Protein AF-A0A142WXW9-F1 (afdb_monomer)

Structure (mmCIF, N/CA/C/O backbone):
data_AF-A0A142WXW9-F1
#
_entry.id   AF-A0A142WXW9-F1
#
loop_
_atom_site.group_PDB
_atom_site.id
_atom_site.type_symbol
_atom_site.label_atom_id
_atom_site.label_alt_id
_atom_site.label_comp_id
_atom_site.label_asym_id
_atom_site.label_entity_id
_atom_site.label_seq_id
_atom_site.pdbx_PDB_ins_code
_atom_site.Cartn_x
_atom_site.Cartn_y
_atom_site.Cartn_z
_atom_site.occupancy
_atom_site.B_iso_or_equiv
_atom_site.auth_seq_id
_atom_site.auth_comp_id
_atom_site.auth_asym_id
_atom_site.auth_atom_id
_atom_site.pdbx_PDB_model_num
ATOM 1 N N . MET A 1 1 ? -4.216 54.918 -16.593 1.00 48.62 1 MET A N 1
ATOM 2 C CA . MET A 1 1 ? -4.159 53.777 -15.655 1.00 48.62 1 MET A CA 1
ATOM 3 C C . MET A 1 1 ? -4.550 52.526 -16.425 1.00 48.62 1 MET A C 1
ATOM 5 O O . MET A 1 1 ? -5.676 52.492 -16.882 1.00 48.62 1 MET A O 1
ATOM 9 N N . HIS A 1 2 ? -3.618 51.593 -16.645 1.00 43.84 2 HIS A N 1
ATOM 10 C CA . HIS A 1 2 ? -3.809 50.130 -16.674 1.00 43.84 2 HIS A CA 1
ATOM 11 C C . HIS A 1 2 ? -2.487 49.470 -17.098 1.00 43.84 2 HIS A C 1
ATOM 13 O O . HIS A 1 2 ? -2.120 49.400 -18.263 1.00 43.84 2 HIS A O 1
ATOM 19 N N . LYS A 1 3 ? -1.756 49.056 -16.062 1.00 47.88 3 LYS A N 1
ATOM 20 C CA . LYS A 1 3 ? -0.688 48.050 -16.037 1.00 47.88 3 LYS A CA 1
ATOM 21 C C . LYS A 1 3 ? -1.293 46.704 -16.445 1.00 47.88 3 LYS A C 1
ATOM 23 O O . LYS A 1 3 ? -2.275 46.390 -15.788 1.00 47.88 3 LYS A O 1
ATOM 28 N N . VAL A 1 4 ? -0.679 45.901 -17.330 1.00 43.12 4 VAL A N 1
ATOM 29 C CA . VAL A 1 4 ? -0.483 44.439 -17.126 1.00 43.12 4 VAL A CA 1
ATOM 30 C C . VAL A 1 4 ? 0.643 43.873 -18.033 1.00 43.12 4 VAL A C 1
ATOM 32 O O . VAL A 1 4 ? 0.468 43.744 -19.235 1.00 43.12 4 VAL A O 1
ATOM 35 N N . LYS A 1 5 ? 1.759 43.518 -17.373 1.00 43.34 5 LYS A N 1
ATOM 36 C CA . LYS A 1 5 ? 2.714 42.392 -17.546 1.00 43.34 5 LYS A CA 1
ATOM 37 C C . LYS A 1 5 ? 3.376 42.094 -18.906 1.00 43.34 5 LYS A C 1
ATOM 39 O O . LYS A 1 5 ? 2.815 41.401 -19.744 1.00 43.34 5 LYS A O 1
ATOM 44 N N . GLU A 1 6 ? 4.662 42.438 -18.980 1.00 52.19 6 GLU A N 1
ATOM 45 C CA . GLU A 1 6 ? 5.694 41.642 -19.665 1.00 52.19 6 GLU A CA 1
ATOM 46 C C . GLU A 1 6 ? 6.037 40.369 -18.862 1.00 52.19 6 GLU A C 1
ATOM 48 O O . GLU A 1 6 ? 6.216 40.426 -17.642 1.00 52.19 6 GLU A O 1
ATOM 53 N N . ALA A 1 7 ? 6.152 39.247 -19.571 1.00 50.62 7 ALA A N 1
ATOM 54 C CA . ALA A 1 7 ? 6.891 38.016 -19.254 1.00 50.62 7 ALA A CA 1
ATOM 55 C C . ALA A 1 7 ? 7.220 37.390 -20.633 1.00 50.62 7 ALA A C 1
ATOM 57 O O . ALA A 1 7 ? 6.378 37.462 -21.523 1.00 50.62 7 ALA A O 1
ATOM 58 N N . ASP A 1 8 ? 8.422 36.918 -20.958 1.00 51.69 8 ASP A N 1
ATOM 59 C CA . ASP A 1 8 ? 9.292 36.004 -20.216 1.00 51.69 8 ASP A CA 1
ATOM 60 C C . ASP A 1 8 ? 10.791 36.331 -20.403 1.00 51.69 8 ASP A C 1
ATOM 62 O O . ASP A 1 8 ? 11.202 36.713 -21.501 1.00 51.69 8 ASP A O 1
ATOM 66 N N . PRO A 1 9 ? 11.650 36.120 -19.387 1.00 56.69 9 PRO A N 1
ATOM 67 C CA . PRO A 1 9 ? 13.092 36.097 -19.589 1.00 56.69 9 PRO A CA 1
ATOM 68 C C . PRO A 1 9 ? 13.527 34.751 -20.188 1.00 56.69 9 PRO A C 1
ATOM 70 O O . PRO A 1 9 ? 13.199 33.686 -19.661 1.00 56.69 9 PRO A O 1
ATOM 73 N N . GLU A 1 10 ? 14.313 34.802 -21.266 1.00 46.91 10 GLU A N 1
ATOM 74 C CA . GLU A 1 10 ? 15.052 33.654 -21.795 1.00 46.91 10 GLU A CA 1
ATOM 75 C C . GLU A 1 10 ? 15.764 32.901 -20.661 1.00 46.91 10 GLU A C 1
ATOM 77 O O . GLU A 1 10 ? 16.678 33.409 -20.005 1.00 46.91 10 GLU A O 1
ATOM 82 N N . LEU A 1 11 ? 15.367 31.647 -20.448 1.00 45.81 11 LEU A N 1
ATOM 83 C CA . LEU A 1 11 ? 16.099 30.696 -19.622 1.00 45.81 11 LEU A CA 1
ATOM 84 C C . LEU A 1 11 ? 17.408 30.326 -20.331 1.00 45.81 11 LEU A C 1
ATOM 86 O O . LEU A 1 11 ? 17.504 29.311 -21.022 1.00 45.81 11 LEU A O 1
ATOM 90 N N . VAL A 1 12 ? 18.445 31.139 -20.134 1.00 49.44 12 VAL A N 1
ATOM 91 C CA . VAL A 1 12 ? 19.821 30.775 -20.482 1.00 49.44 12 VAL A CA 1
ATOM 92 C C . VAL A 1 12 ? 20.285 29.704 -19.498 1.00 49.44 12 VAL A C 1
ATOM 94 O O . VAL A 1 12 ? 20.837 29.976 -18.431 1.00 49.44 12 VAL A O 1
ATOM 97 N N . VAL A 1 13 ? 20.042 28.443 -19.849 1.00 44.78 13 VAL A N 1
ATOM 98 C CA . VAL A 1 13 ? 20.595 27.308 -19.111 1.00 44.78 13 VAL A CA 1
ATOM 99 C C . VAL A 1 13 ? 22.085 27.235 -19.438 1.00 44.78 13 VAL A C 1
ATOM 101 O O . VAL A 1 13 ? 22.481 26.686 -20.467 1.00 44.78 13 VAL A O 1
ATOM 104 N N . SER A 1 14 ? 22.920 27.808 -18.570 1.00 45.44 14 SER A N 1
ATOM 105 C CA . SER A 1 14 ? 24.377 27.676 -18.639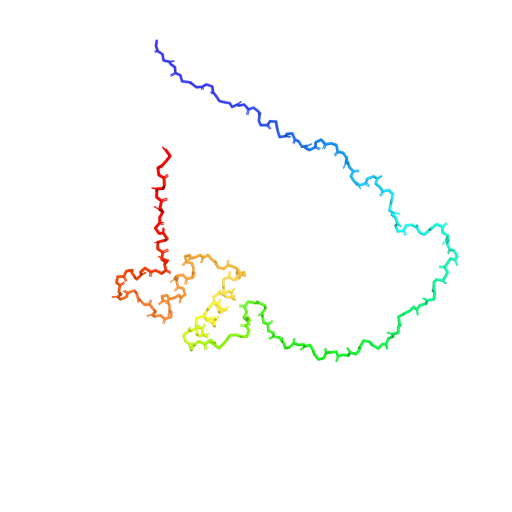 1.00 45.44 14 SER A CA 1
ATOM 106 C C . SER A 1 14 ? 24.752 26.195 -18.509 1.00 45.44 14 SER A C 1
ATOM 108 O O . SER A 1 14 ? 24.825 25.622 -17.416 1.00 45.44 14 SER A O 1
ATOM 110 N N . ARG A 1 15 ? 24.917 25.518 -19.652 1.00 54.59 15 ARG A N 1
ATOM 111 C CA . ARG A 1 15 ? 25.410 24.142 -19.718 1.00 54.59 15 ARG A CA 1
ATOM 112 C C . ARG A 1 15 ? 26.892 24.169 -19.383 1.00 54.59 15 ARG A C 1
ATOM 114 O O . ARG A 1 15 ? 27.716 24.319 -20.271 1.00 54.59 15 ARG A O 1
ATOM 121 N N . ARG A 1 16 ? 27.169 24.004 -18.089 1.00 56.00 16 ARG A N 1
ATOM 122 C CA . ARG A 1 16 ? 28.400 23.451 -17.508 1.00 56.00 16 ARG A CA 1
ATOM 123 C C . ARG A 1 16 ? 29.649 23.780 -18.315 1.00 56.00 16 ARG A C 1
ATOM 125 O O . ARG A 1 16 ? 30.080 23.025 -19.184 1.00 56.00 16 ARG A O 1
ATOM 132 N N . ASP A 1 17 ? 30.222 24.907 -17.938 1.00 48.25 17 ASP A N 1
ATOM 133 C CA . ASP A 1 17 ? 31.600 25.247 -18.209 1.00 48.25 17 ASP A CA 1
ATOM 134 C C . ASP A 1 17 ? 32.538 24.056 -17.915 1.00 48.25 17 ASP A C 1
ATOM 136 O O . ASP A 1 17 ? 32.380 23.329 -16.930 1.00 48.25 17 ASP A O 1
ATOM 140 N N . ARG A 1 18 ? 33.541 23.957 -18.787 1.00 52.94 18 ARG A N 1
ATOM 141 C CA . ARG A 1 18 ? 34.875 23.412 -18.553 1.00 52.94 18 ARG A CA 1
ATOM 142 C C . ARG A 1 18 ? 35.006 21.913 -18.274 1.00 52.94 18 ARG A C 1
ATOM 144 O O . ARG A 1 18 ? 34.637 21.370 -17.238 1.00 52.94 18 ARG A O 1
ATOM 151 N N . ASN A 1 19 ? 35.790 21.311 -19.168 1.00 52.28 19 ASN A N 1
ATOM 152 C CA . ASN A 1 19 ? 36.449 20.013 -19.067 1.00 52.28 19 ASN A CA 1
ATOM 153 C C . ASN A 1 19 ? 35.619 18.820 -19.567 1.00 52.28 19 ASN A C 1
ATOM 155 O O . ASN A 1 19 ? 35.154 17.962 -18.811 1.00 52.28 19 ASN A O 1
ATOM 159 N N . ASP A 1 20 ? 35.504 18.748 -20.895 1.00 51.59 20 ASP A N 1
ATOM 160 C CA . ASP A 1 20 ? 35.098 17.546 -21.608 1.00 51.59 20 ASP A CA 1
ATOM 161 C C . ASP A 1 20 ? 36.068 16.391 -21.293 1.00 51.59 20 ASP A C 1
ATOM 163 O O . ASP A 1 20 ? 37.157 16.260 -21.853 1.00 51.59 20 ASP A O 1
ATOM 167 N N . ARG A 1 21 ? 35.674 15.527 -20.352 1.00 53.84 21 ARG A N 1
ATOM 168 C CA . ARG A 1 21 ? 36.415 14.302 -20.023 1.00 53.84 21 ARG A CA 1
ATOM 169 C C . ARG A 1 21 ? 36.376 13.267 -21.156 1.00 53.84 21 ARG A C 1
ATOM 171 O O . ARG A 1 21 ? 37.033 12.238 -21.011 1.00 53.84 21 ARG A O 1
ATOM 178 N N . ARG A 1 22 ? 35.649 13.500 -22.262 1.00 54.34 22 ARG A N 1
ATOM 179 C CA . ARG A 1 22 ? 35.625 12.586 -23.418 1.00 54.34 22 ARG A CA 1
ATOM 180 C C . ARG A 1 22 ? 36.853 12.702 -24.318 1.00 54.34 22 ARG A C 1
ATOM 182 O O . ARG A 1 22 ? 37.094 11.781 -25.085 1.00 54.34 22 ARG A O 1
ATOM 189 N N . ILE A 1 23 ? 37.676 13.745 -24.177 1.00 55.75 23 ILE A N 1
ATOM 190 C CA . ILE A 1 23 ? 38.940 13.898 -24.930 1.00 55.75 23 ILE A CA 1
ATOM 191 C C . ILE A 1 23 ? 40.140 13.405 -24.096 1.00 55.75 23 ILE A C 1
ATOM 193 O O . ILE A 1 23 ? 41.278 13.834 -24.258 1.00 55.75 23 ILE A O 1
ATOM 197 N N . ARG A 1 24 ? 39.932 12.477 -23.154 1.00 54.38 24 ARG A N 1
ATOM 198 C CA . ARG A 1 24 ? 41.048 11.671 -22.645 1.00 54.38 24 ARG A CA 1
ATOM 199 C C . ARG A 1 24 ? 41.130 10.418 -23.493 1.00 54.38 24 ARG A C 1
ATOM 201 O O . ARG A 1 24 ? 40.295 9.533 -23.345 1.00 54.38 24 ARG A O 1
ATOM 208 N N . LEU A 1 25 ? 42.149 10.381 -24.356 1.00 59.41 25 LEU A N 1
ATOM 209 C CA . LEU A 1 25 ? 42.674 9.175 -24.995 1.00 59.41 25 LEU A CA 1
ATOM 210 C C . LEU A 1 25 ? 42.439 7.959 -24.097 1.00 59.41 25 LEU A C 1
ATOM 212 O O . LEU A 1 25 ? 42.875 7.940 -22.941 1.00 59.41 25 LEU A O 1
ATOM 216 N N . ASP A 1 26 ? 41.712 6.991 -24.643 1.00 57.91 26 ASP A N 1
ATOM 217 C CA . ASP A 1 26 ? 41.368 5.742 -23.991 1.00 57.91 26 ASP A CA 1
ATOM 218 C C . ASP A 1 26 ? 42.633 5.115 -23.379 1.00 57.91 26 ASP A C 1
ATOM 220 O O . ASP A 1 26 ? 43.537 4.658 -24.084 1.00 57.91 26 ASP A O 1
ATOM 224 N N . ARG A 1 27 ? 42.727 5.122 -22.042 1.00 57.12 27 ARG A N 1
ATOM 225 C CA . ARG A 1 27 ? 43.857 4.519 -21.312 1.00 57.12 27 ARG A CA 1
ATOM 226 C C . ARG A 1 27 ? 43.925 3.002 -21.492 1.00 57.12 27 ARG A C 1
ATOM 228 O O . ARG A 1 27 ? 44.858 2.392 -20.982 1.00 57.12 27 ARG A O 1
ATOM 235 N N . ARG A 1 28 ? 42.964 2.387 -22.191 1.00 60.06 28 ARG A N 1
ATOM 236 C CA . ARG A 1 28 ? 42.999 0.968 -22.552 1.00 60.06 28 ARG A CA 1
ATOM 237 C C . ARG A 1 28 ? 43.809 0.676 -23.807 1.00 60.06 28 ARG A C 1
ATOM 239 O O . ARG A 1 28 ? 43.895 -0.490 -24.171 1.00 60.06 28 ARG A O 1
ATOM 246 N N . ARG A 1 29 ? 44.417 1.670 -24.466 1.00 58.50 29 ARG A N 1
ATOM 247 C CA . ARG A 1 29 ? 45.336 1.377 -25.570 1.00 58.50 29 ARG A CA 1
ATOM 248 C C . ARG A 1 29 ? 46.625 0.764 -25.002 1.00 58.50 29 ARG A C 1
ATOM 250 O O . ARG A 1 29 ? 47.345 1.466 -24.286 1.00 58.50 29 ARG A O 1
ATOM 257 N N . PRO A 1 30 ? 46.931 -0.516 -25.280 1.00 57.81 30 PRO A N 1
ATOM 258 C CA . PRO A 1 30 ? 48.201 -1.093 -24.868 1.00 57.81 30 PRO A CA 1
ATOM 259 C C . PRO A 1 30 ? 49.322 -0.315 -25.564 1.00 57.81 30 PRO A C 1
ATOM 261 O O . PRO A 1 30 ? 49.260 -0.068 -26.768 1.00 57.81 30 PRO A O 1
ATOM 264 N N . LYS A 1 31 ? 50.321 0.131 -24.795 1.00 62.78 31 LYS A N 1
ATOM 265 C CA . LYS A 1 31 ? 51.498 0.831 -25.342 1.00 62.78 31 LYS A CA 1
ATOM 266 C C . LYS A 1 31 ? 52.396 -0.091 -26.168 1.00 62.78 31 LYS A C 1
ATOM 268 O O . LYS A 1 31 ? 53.216 0.412 -26.924 1.00 62.78 31 LYS A O 1
ATOM 273 N N . ASP A 1 32 ? 52.218 -1.398 -26.021 1.00 63.75 32 ASP A N 1
ATOM 274 C CA . ASP A 1 32 ? 53.049 -2.416 -26.634 1.00 63.75 32 ASP A CA 1
ATOM 275 C C . ASP A 1 32 ? 52.147 -3.541 -27.177 1.00 63.75 32 ASP A C 1
ATOM 277 O O . ASP A 1 32 ? 51.421 -4.158 -26.387 1.00 63.75 32 ASP A O 1
ATOM 281 N N . PRO A 1 33 ? 52.091 -3.771 -28.502 1.00 62.69 33 PRO A N 1
ATOM 282 C CA . PRO A 1 33 ? 51.229 -4.793 -29.096 1.00 62.69 33 PRO A CA 1
ATOM 283 C C . PRO A 1 33 ? 51.683 -6.230 -28.790 1.00 62.69 33 PRO A C 1
ATOM 285 O O . PRO A 1 33 ? 50.920 -7.160 -29.043 1.00 62.69 33 PRO A O 1
ATOM 288 N N . GLU A 1 34 ? 52.884 -6.428 -28.238 1.00 62.31 34 GLU A N 1
ATOM 289 C CA . GLU A 1 34 ? 53.485 -7.756 -28.051 1.00 62.31 34 GLU A CA 1
ATOM 290 C C . GLU A 1 34 ? 53.433 -8.272 -26.597 1.00 62.31 34 GLU A C 1
ATOM 292 O O . GLU A 1 34 ? 53.796 -9.415 -26.312 1.00 62.31 34 GLU A O 1
ATOM 297 N N . TYR A 1 35 ? 52.913 -7.480 -25.651 1.00 65.81 35 TYR A N 1
ATOM 298 C CA . TYR A 1 35 ? 52.847 -7.885 -24.244 1.00 65.81 35 TYR A CA 1
ATOM 299 C C . TYR A 1 35 ? 51.783 -8.970 -23.990 1.00 65.81 35 TYR A C 1
ATOM 301 O O . TYR A 1 35 ? 50.599 -8.684 -23.793 1.00 65.81 35 TYR A O 1
ATOM 309 N N . LYS A 1 36 ? 52.212 -10.236 -23.927 1.00 68.12 36 LYS A N 1
ATOM 310 C CA . LYS A 1 36 ? 51.395 -11.358 -23.439 1.00 68.12 36 LYS A CA 1
ATOM 311 C C . LYS A 1 36 ? 51.496 -11.460 -21.916 1.00 68.12 36 LYS A C 1
ATOM 313 O O . LYS A 1 36 ? 52.429 -12.051 -21.379 1.00 68.12 36 LYS A O 1
ATOM 318 N N . ALA A 1 37 ? 50.529 -10.878 -21.210 1.00 67.81 37 ALA A N 1
ATOM 319 C CA . ALA A 1 37 ? 50.401 -11.069 -19.767 1.00 67.81 37 ALA A CA 1
ATOM 320 C C . ALA A 1 37 ? 50.112 -12.553 -19.449 1.00 67.81 37 ALA A C 1
ATOM 322 O O . ALA A 1 37 ? 49.305 -13.162 -20.154 1.00 67.81 37 ALA A O 1
ATOM 323 N N . PRO A 1 38 ? 50.703 -13.141 -18.391 1.00 66.12 38 PRO A N 1
ATOM 324 C CA . PRO A 1 38 ? 50.326 -14.481 -17.959 1.00 66.12 38 PRO A CA 1
ATOM 325 C C . PRO A 1 38 ? 48.852 -14.487 -17.539 1.00 66.12 38 PRO A C 1
ATOM 327 O O . PRO A 1 38 ? 48.414 -13.658 -16.735 1.00 66.12 38 PRO A O 1
ATOM 330 N N . GLU A 1 39 ? 48.083 -15.413 -18.105 1.00 64.00 39 GLU A N 1
ATOM 331 C CA . GLU A 1 39 ? 46.649 -15.558 -17.878 1.00 64.00 39 GLU A CA 1
ATOM 332 C C . GLU A 1 39 ? 46.403 -16.053 -16.445 1.00 64.00 39 GLU A C 1
ATOM 334 O O . GLU A 1 39 ? 46.444 -17.238 -16.145 1.00 64.00 39 GLU A O 1
ATOM 339 N N . ARG A 1 40 ? 46.184 -15.121 -15.510 1.00 60.34 40 ARG A N 1
ATOM 340 C CA . ARG A 1 40 ? 45.960 -15.427 -14.082 1.00 60.34 40 ARG A CA 1
ATOM 341 C C . ARG A 1 40 ? 44.545 -15.924 -13.772 1.00 60.34 40 ARG A C 1
ATOM 343 O O . ARG A 1 40 ? 44.118 -15.887 -12.617 1.00 60.34 40 ARG A O 1
ATOM 350 N N . ARG A 1 41 ? 43.774 -16.322 -14.784 1.00 59.75 41 ARG A N 1
ATOM 351 C CA . ARG A 1 41 ? 42.407 -16.802 -14.586 1.00 59.75 41 ARG A CA 1
ATOM 352 C C . ARG A 1 41 ? 42.461 -18.296 -14.285 1.00 59.75 41 ARG A C 1
ATOM 354 O O . ARG A 1 41 ? 42.267 -19.120 -15.162 1.00 59.75 41 ARG A O 1
ATOM 361 N N . ASN A 1 42 ? 42.745 -18.623 -13.026 1.00 58.41 42 ASN A N 1
ATOM 362 C CA . ASN A 1 42 ? 42.449 -19.952 -12.506 1.00 58.41 42 ASN A CA 1
ATOM 363 C C . ASN A 1 42 ? 40.933 -20.147 -12.604 1.00 58.41 42 ASN A C 1
ATOM 365 O O . ASN A 1 42 ? 40.164 -19.451 -11.930 1.00 58.41 42 ASN A O 1
ATOM 369 N N . ASP A 1 43 ? 40.518 -21.029 -13.507 1.00 60.91 43 ASP A N 1
ATOM 370 C CA . ASP A 1 43 ? 39.131 -21.431 -13.687 1.00 60.91 43 ASP A CA 1
ATOM 371 C C . ASP A 1 43 ? 38.759 -22.427 -12.591 1.00 60.91 43 ASP A C 1
ATOM 373 O O . ASP A 1 43 ? 38.687 -23.627 -12.792 1.00 60.91 43 ASP A O 1
ATOM 377 N N . ASP A 1 44 ? 38.592 -21.898 -11.388 1.00 59.47 44 ASP A N 1
ATOM 378 C CA . ASP A 1 44 ? 37.815 -22.539 -10.340 1.00 59.47 44 ASP A CA 1
ATOM 379 C C . ASP A 1 44 ? 36.982 -21.439 -9.701 1.00 59.47 44 ASP A C 1
ATOM 381 O O . ASP A 1 44 ? 37.146 -21.035 -8.543 1.00 59.47 44 ASP A O 1
ATOM 385 N N . ARG A 1 45 ? 36.050 -20.905 -10.498 1.00 58.84 45 ARG A N 1
ATOM 386 C CA . ARG A 1 45 ? 34.869 -20.255 -9.937 1.00 58.84 45 ARG A CA 1
ATOM 387 C C . ARG A 1 45 ? 34.086 -21.337 -9.217 1.00 58.84 45 ARG A C 1
ATOM 389 O O . ARG A 1 45 ? 33.136 -21.883 -9.764 1.00 58.84 45 ARG A O 1
ATOM 396 N N . ARG A 1 46 ? 34.508 -21.632 -7.985 1.00 57.94 46 ARG A N 1
ATOM 397 C CA . ARG A 1 46 ? 33.745 -22.388 -7.001 1.00 57.94 46 ARG A CA 1
ATOM 398 C C . ARG A 1 46 ? 32.309 -21.899 -7.133 1.00 57.94 46 ARG A C 1
ATOM 400 O O . ARG A 1 46 ? 32.048 -20.720 -6.886 1.00 57.94 46 ARG A O 1
ATOM 407 N N . THR A 1 47 ? 31.428 -22.770 -7.619 1.00 60.97 47 THR A N 1
ATOM 408 C CA . THR A 1 47 ? 29.993 -22.526 -7.715 1.00 60.97 47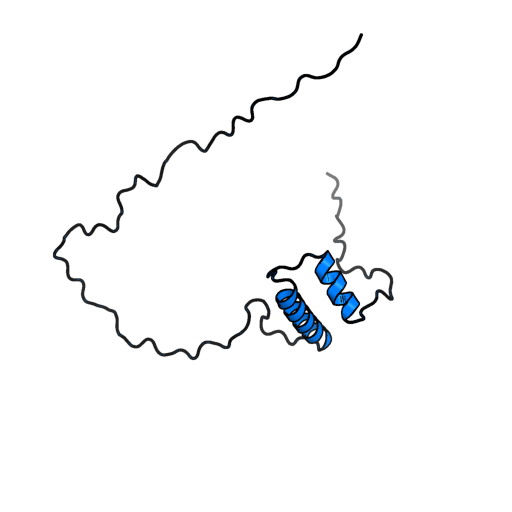 THR A CA 1
ATOM 409 C C . THR A 1 47 ? 29.516 -22.326 -6.290 1.00 60.97 47 THR A C 1
ATOM 411 O O . THR A 1 47 ? 29.157 -23.268 -5.594 1.00 60.97 47 THR A O 1
ATOM 414 N N . VAL A 1 48 ? 29.637 -21.094 -5.802 1.00 59.84 48 VAL A N 1
ATOM 415 C CA . VAL A 1 48 ? 29.001 -20.665 -4.572 1.00 59.84 48 VAL A CA 1
ATOM 416 C C . VAL A 1 48 ? 27.532 -20.841 -4.885 1.00 59.84 48 VAL A C 1
ATOM 418 O O . VAL A 1 48 ? 27.008 -20.113 -5.734 1.00 59.84 48 VAL A O 1
ATOM 421 N N . GLU A 1 49 ? 26.916 -21.868 -4.290 1.00 60.91 49 GLU A N 1
ATOM 422 C CA . GLU A 1 49 ? 25.468 -22.035 -4.289 1.00 60.91 49 GLU A CA 1
ATOM 423 C C . GLU A 1 49 ? 24.892 -20.651 -4.075 1.00 60.91 49 GLU A C 1
ATOM 425 O O . GLU A 1 49 ? 25.211 -19.994 -3.077 1.00 60.91 49 GLU A O 1
ATOM 430 N N . ARG A 1 50 ? 24.197 -20.153 -5.105 1.00 58.62 50 ARG A N 1
ATOM 431 C CA . ARG A 1 50 ? 23.720 -18.779 -5.147 1.00 58.62 50 ARG A CA 1
ATOM 432 C C . ARG A 1 50 ? 22.969 -18.592 -3.844 1.00 58.62 50 ARG A C 1
ATOM 434 O O . ARG A 1 50 ? 21.932 -19.228 -3.653 1.00 58.62 50 ARG A O 1
ATOM 441 N N . ARG A 1 51 ? 23.555 -17.803 -2.931 1.00 58.53 51 ARG A N 1
ATOM 442 C CA . ARG A 1 51 ? 22.907 -17.428 -1.678 1.00 58.53 51 ARG A CA 1
ATOM 443 C C . ARG A 1 51 ? 21.497 -17.046 -2.071 1.00 58.53 51 ARG A C 1
ATOM 445 O O . ARG A 1 51 ? 21.327 -16.300 -3.035 1.00 58.53 51 ARG A O 1
ATOM 452 N N . ARG A 1 52 ? 20.573 -17.751 -1.424 1.00 58.12 52 ARG A N 1
ATOM 453 C CA . ARG A 1 52 ? 19.178 -17.953 -1.786 1.00 58.12 52 ARG A CA 1
ATOM 454 C C . ARG A 1 52 ? 18.602 -16.744 -2.499 1.00 58.12 52 ARG A C 1
ATOM 456 O O . ARG A 1 52 ? 18.893 -15.606 -2.152 1.00 58.12 52 ARG A O 1
ATOM 463 N N . GLN A 1 53 ? 17.773 -17.046 -3.482 1.00 57.12 53 GLN A N 1
ATOM 464 C CA . GLN A 1 53 ? 16.877 -16.140 -4.173 1.00 57.12 53 GLN A CA 1
ATOM 465 C C . GLN A 1 53 ? 16.005 -15.379 -3.166 1.00 57.12 53 GLN A C 1
ATOM 467 O O . GLN A 1 53 ? 14.869 -15.743 -2.902 1.00 57.12 53 GLN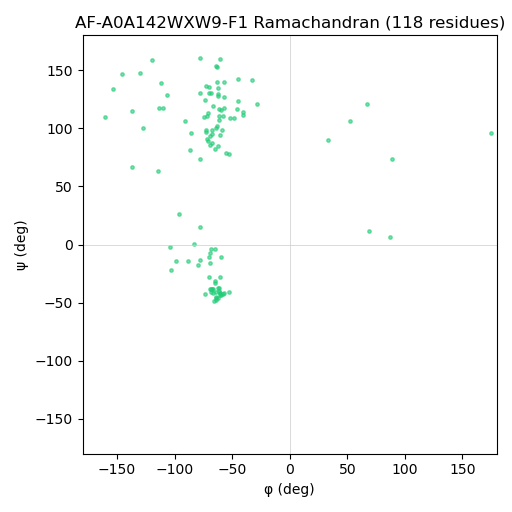 A O 1
ATOM 472 N N . ILE A 1 54 ? 16.591 -14.368 -2.544 1.00 53.47 54 ILE A N 1
ATOM 473 C CA . ILE A 1 54 ? 15.962 -13.468 -1.600 1.00 53.47 54 ILE A CA 1
ATOM 474 C C . ILE A 1 54 ? 15.886 -12.161 -2.359 1.00 53.47 54 ILE A C 1
ATOM 476 O O . ILE A 1 54 ? 16.905 -11.624 -2.808 1.00 53.47 54 ILE A O 1
ATOM 480 N N . ASP A 1 55 ? 14.657 -11.712 -2.581 1.00 58.00 55 ASP A N 1
ATOM 481 C CA . ASP A 1 55 ? 14.418 -10.395 -3.131 1.00 58.00 55 ASP A CA 1
ATOM 482 C C . ASP A 1 55 ? 15.100 -9.381 -2.191 1.00 58.00 55 ASP A C 1
ATOM 484 O O . ASP A 1 55 ? 14.876 -9.433 -0.980 1.00 58.00 55 ASP A O 1
ATOM 488 N N . PRO A 1 56 ? 15.967 -8.480 -2.686 1.00 55.84 56 PRO A N 1
ATOM 489 C CA . PRO A 1 56 ? 16.623 -7.479 -1.844 1.00 55.84 56 PRO A CA 1
ATOM 490 C C . PRO A 1 56 ? 15.632 -6.547 -1.123 1.00 55.84 56 PRO A C 1
ATOM 492 O O . PRO A 1 56 ? 16.044 -5.810 -0.230 1.00 55.84 56 PRO A O 1
ATOM 495 N N . THR A 1 57 ? 14.343 -6.573 -1.479 1.00 54.62 57 THR A N 1
ATOM 496 C CA . THR A 1 57 ? 13.259 -5.881 -0.766 1.00 54.62 57 THR A CA 1
ATOM 497 C C . THR A 1 57 ? 12.634 -6.703 0.364 1.00 54.62 57 THR A C 1
ATOM 499 O O . THR A 1 57 ? 11.963 -6.130 1.219 1.00 54.62 57 THR A O 1
ATOM 502 N N . THR A 1 58 ? 12.897 -8.010 0.424 1.00 58.69 58 THR A N 1
ATOM 503 C CA . THR A 1 58 ? 12.470 -8.907 1.502 1.00 58.69 58 THR A CA 1
ATOM 504 C C . THR A 1 58 ? 13.690 -9.429 2.254 1.00 58.69 58 THR A C 1
ATOM 506 O O . THR A 1 58 ? 14.024 -10.613 2.201 1.00 58.69 58 THR A O 1
ATOM 509 N N . CYS A 1 59 ? 14.433 -8.527 2.897 1.00 54.91 59 CYS A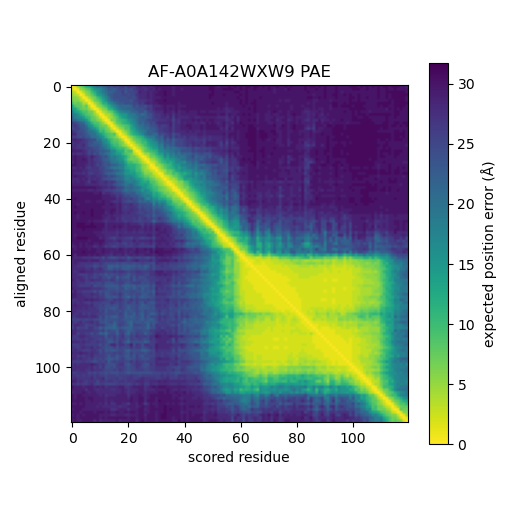 N 1
ATOM 510 C CA . CYS A 1 59 ? 15.483 -8.938 3.822 1.00 54.91 59 CYS A CA 1
ATOM 511 C C . CYS A 1 59 ? 14.876 -9.832 4.915 1.00 54.91 59 CYS A C 1
ATOM 513 O O . CYS A 1 59 ? 13.758 -9.581 5.350 1.00 54.91 59 CYS A O 1
ATOM 515 N N . GLU A 1 60 ? 15.597 -10.889 5.303 1.00 56.66 60 GLU A N 1
ATOM 516 C CA . GLU A 1 60 ? 15.184 -11.968 6.216 1.00 56.66 60 GLU A CA 1
ATOM 517 C C . GLU A 1 60 ? 14.703 -11.433 7.582 1.00 56.66 60 GLU A C 1
ATOM 519 O O . GLU A 1 60 ? 15.433 -11.420 8.571 1.00 56.66 60 GLU A O 1
ATOM 524 N N . ARG A 1 61 ? 13.466 -10.942 7.620 1.00 75.50 61 ARG A N 1
ATOM 525 C CA . ARG A 1 61 ? 12.710 -10.558 8.806 1.00 75.50 61 ARG A CA 1
ATOM 526 C C . ARG A 1 61 ? 11.571 -11.563 8.940 1.00 75.50 61 ARG A C 1
ATOM 528 O O . ARG A 1 61 ? 10.960 -11.933 7.939 1.00 75.50 61 ARG A O 1
ATOM 535 N N . ASP A 1 62 ? 11.290 -11.998 10.164 1.00 81.94 62 ASP A N 1
ATOM 536 C CA . ASP A 1 62 ? 10.106 -12.806 10.450 1.00 81.94 62 ASP A CA 1
ATOM 537 C C . ASP A 1 62 ? 8.863 -11.937 10.248 1.00 81.94 62 ASP A C 1
ATOM 539 O O . ASP A 1 62 ? 8.474 -11.154 11.118 1.00 81.94 62 ASP A O 1
ATOM 543 N N . TYR A 1 63 ? 8.296 -12.026 9.049 1.00 84.88 63 TYR A N 1
ATOM 544 C CA . TYR A 1 63 ? 7.087 -11.310 8.686 1.00 84.88 63 TYR A CA 1
ATOM 545 C C . TYR A 1 63 ? 5.889 -11.898 9.421 1.00 84.88 63 TYR A C 1
ATOM 547 O O . TYR A 1 63 ? 5.701 -13.118 9.467 1.00 84.88 63 TYR A O 1
ATOM 555 N N . GLN A 1 64 ? 5.049 -11.022 9.956 1.00 89.38 64 GLN A N 1
ATOM 556 C CA . GLN A 1 64 ? 3.737 -11.418 10.448 1.00 89.38 64 GLN A CA 1
ATOM 557 C C . GLN A 1 64 ? 2.873 -11.927 9.279 1.00 89.38 64 GLN A C 1
ATOM 559 O O . GLN A 1 64 ? 3.094 -11.525 8.132 1.00 89.38 64 GLN A O 1
ATOM 564 N N . PRO A 1 65 ? 1.888 -12.808 9.529 1.00 89.19 65 PRO A N 1
ATOM 565 C CA . PRO A 1 65 ? 1.027 -13.353 8.473 1.00 89.19 65 PRO A CA 1
ATOM 566 C C . PRO A 1 65 ? 0.386 -12.255 7.610 1.00 89.19 65 PRO A C 1
ATOM 568 O O . PRO A 1 65 ? 0.405 -12.358 6.385 1.00 89.19 65 PRO A O 1
ATOM 571 N N . ASP A 1 66 ? -0.060 -11.172 8.241 1.00 90.19 66 ASP A N 1
ATOM 572 C CA . ASP A 1 66 ? -0.603 -9.966 7.613 1.00 90.19 66 ASP A CA 1
ATOM 573 C C . ASP A 1 66 ? 0.381 -9.301 6.634 1.00 90.19 66 ASP A C 1
ATOM 575 O O . ASP A 1 66 ? 0.019 -8.903 5.527 1.00 90.19 66 ASP A O 1
ATOM 579 N N . GLU A 1 67 ? 1.660 -9.207 7.010 1.00 90.50 67 GLU A N 1
ATOM 580 C CA . GLU A 1 67 ? 2.701 -8.636 6.149 1.00 90.50 67 GLU A CA 1
ATOM 581 C C . GLU A 1 67 ? 2.957 -9.540 4.935 1.00 90.50 67 GLU A C 1
ATOM 583 O O . GLU A 1 67 ? 3.145 -9.051 3.819 1.00 90.50 67 GLU A O 1
ATOM 588 N N . VAL A 1 68 ? 2.918 -10.864 5.124 1.00 91.19 68 VAL A N 1
ATOM 589 C CA . VAL A 1 68 ? 3.063 -11.843 4.036 1.00 91.19 68 VAL A CA 1
ATOM 590 C C . VAL A 1 68 ? 1.886 -11.780 3.065 1.00 91.19 68 VAL A C 1
ATOM 592 O O . VAL A 1 68 ? 2.087 -11.848 1.849 1.00 91.19 68 VAL A O 1
ATOM 595 N N . GLU A 1 69 ? 0.666 -11.648 3.576 1.00 93.00 69 GLU A N 1
ATOM 596 C CA . GLU A 1 69 ? -0.537 -11.479 2.763 1.00 93.00 69 GLU A CA 1
ATOM 597 C C . GLU A 1 69 ? -0.475 -10.188 1.940 1.00 93.00 69 GLU A C 1
ATOM 599 O O . GLU A 1 69 ? -0.674 -10.217 0.721 1.00 93.00 69 GLU A O 1
ATOM 604 N N . PHE A 1 70 ? -0.075 -9.081 2.570 1.00 94.06 70 PHE A N 1
ATOM 605 C CA . PHE A 1 70 ? 0.125 -7.811 1.882 1.00 94.06 70 PHE A CA 1
ATOM 606 C C . PHE A 1 70 ? 1.195 -7.897 0.784 1.00 94.06 70 PHE A C 1
ATOM 608 O O . PHE A 1 70 ? 0.974 -7.422 -0.331 1.00 94.06 70 PHE A O 1
ATOM 615 N N . MET A 1 71 ? 2.332 -8.554 1.044 1.00 92.25 71 MET A N 1
ATOM 616 C CA . MET A 1 71 ? 3.377 -8.750 0.031 1.00 92.25 71 MET A CA 1
ATOM 617 C C . MET A 1 71 ? 2.877 -9.539 -1.185 1.00 92.25 71 MET A C 1
ATOM 619 O O . MET A 1 71 ? 3.180 -9.159 -2.318 1.00 92.25 71 MET A O 1
ATOM 623 N N . LYS A 1 72 ? 2.089 -10.600 -0.973 1.00 92.06 72 LYS A N 1
ATOM 624 C CA . LYS A 1 72 ? 1.491 -11.386 -2.067 1.00 92.06 72 LYS A CA 1
ATOM 625 C C . LYS A 1 72 ? 0.513 -10.550 -2.891 1.00 92.06 72 LYS A C 1
ATOM 627 O O . LYS A 1 72 ? 0.630 -10.511 -4.113 1.00 92.06 72 LYS A O 1
ATOM 632 N N . ALA A 1 73 ? -0.387 -9.822 -2.232 1.00 94.44 73 ALA A N 1
ATOM 633 C CA . ALA A 1 73 ? -1.351 -8.961 -2.914 1.00 94.44 73 ALA A CA 1
ATOM 634 C C . ALA A 1 73 ? -0.668 -7.847 -3.724 1.00 94.44 73 ALA A C 1
ATOM 636 O O . ALA A 1 73 ? -1.087 -7.530 -4.840 1.00 94.44 73 ALA A O 1
ATOM 637 N N . MET A 1 74 ? 0.428 -7.295 -3.200 1.00 94.06 74 MET A N 1
ATOM 638 C CA . MET A 1 74 ? 1.256 -6.320 -3.906 1.00 94.06 74 MET A CA 1
ATOM 639 C C . MET A 1 74 ? 1.970 -6.918 -5.123 1.00 94.06 74 MET A C 1
ATOM 641 O O . MET A 1 74 ? 2.071 -6.241 -6.147 1.00 94.06 74 MET A O 1
ATOM 645 N N . ASP A 1 75 ? 2.459 -8.158 -5.051 1.00 91.38 75 ASP A N 1
ATOM 646 C CA . ASP A 1 75 ? 3.043 -8.846 -6.212 1.00 91.38 75 ASP A CA 1
ATOM 647 C C . ASP A 1 75 ? 1.989 -9.088 -7.306 1.00 91.38 75 ASP A C 1
ATOM 649 O O . ASP A 1 75 ? 2.204 -8.749 -8.473 1.00 91.38 75 ASP A O 1
ATOM 653 N N . ASP A 1 76 ? 0.797 -9.551 -6.927 1.00 92.88 76 ASP A N 1
ATOM 654 C CA . ASP A 1 76 ? -0.321 -9.734 -7.857 1.00 92.88 76 ASP A CA 1
ATOM 655 C C . ASP A 1 76 ? -0.776 -8.412 -8.484 1.00 92.88 76 ASP A C 1
ATOM 657 O O . ASP A 1 76 ? -1.130 -8.357 -9.666 1.00 92.88 76 ASP A O 1
ATOM 661 N N . TYR A 1 77 ? -0.761 -7.319 -7.718 1.00 94.25 77 TYR A N 1
ATOM 662 C CA . TYR A 1 77 ? -1.034 -5.984 -8.243 1.00 94.25 77 TYR A CA 1
ATOM 663 C C . TYR A 1 77 ? 0.029 -5.546 -9.264 1.00 94.25 77 TYR A C 1
ATOM 665 O O . TYR A 1 77 ? -0.313 -5.079 -10.353 1.00 94.25 77 TYR A O 1
ATOM 673 N N . LYS A 1 78 ? 1.321 -5.732 -8.965 1.00 92.44 78 LYS A N 1
ATOM 674 C CA . LYS A 1 78 ? 2.424 -5.390 -9.884 1.00 92.44 78 LYS A CA 1
ATOM 675 C C . LYS A 1 78 ? 2.338 -6.175 -11.194 1.00 92.44 78 LYS A C 1
ATOM 677 O O . LYS A 1 78 ? 2.507 -5.598 -12.268 1.00 92.44 78 LYS A O 1
ATOM 682 N N . ARG A 1 79 ? 2.017 -7.471 -11.124 1.00 93.00 79 ARG A N 1
ATOM 683 C CA . ARG A 1 79 ? 1.840 -8.333 -12.306 1.00 93.00 79 ARG A CA 1
ATOM 684 C C . ARG A 1 79 ? 0.661 -7.900 -13.175 1.00 93.00 79 ARG A C 1
ATOM 686 O O . ARG A 1 79 ? 0.787 -7.899 -14.395 1.00 93.00 79 ARG A O 1
ATOM 693 N N . ARG A 1 80 ? -0.460 -7.508 -12.561 1.00 93.00 80 ARG A N 1
ATOM 694 C CA . ARG A 1 80 ? -1.668 -7.052 -13.274 1.00 93.00 80 ARG A CA 1
ATOM 695 C C . ARG A 1 80 ? -1.518 -5.654 -13.871 1.00 93.00 80 ARG A C 1
ATOM 697 O O . ARG A 1 80 ? -1.934 -5.427 -15.001 1.00 93.00 80 ARG A O 1
ATOM 704 N N . SER A 1 81 ? -0.923 -4.726 -13.125 1.00 90.38 81 SER A N 1
ATOM 705 C CA . SER A 1 81 ? -0.747 -3.329 -13.551 1.00 90.38 81 SER A CA 1
ATOM 706 C C . SER A 1 81 ? 0.427 -3.126 -14.516 1.00 90.38 81 SER A C 1
ATOM 708 O O . SER A 1 81 ? 0.508 -2.090 -15.175 1.00 90.38 81 SER A O 1
ATOM 710 N N . GLY A 1 82 ? 1.361 -4.083 -14.587 1.00 91.25 82 GLY A N 1
ATOM 711 C CA . GLY A 1 82 ? 2.580 -3.975 -15.394 1.00 91.25 82 GLY A CA 1
ATOM 712 C C . GLY A 1 82 ? 3.573 -2.929 -14.873 1.00 91.25 82 GLY A C 1
ATOM 713 O O . GL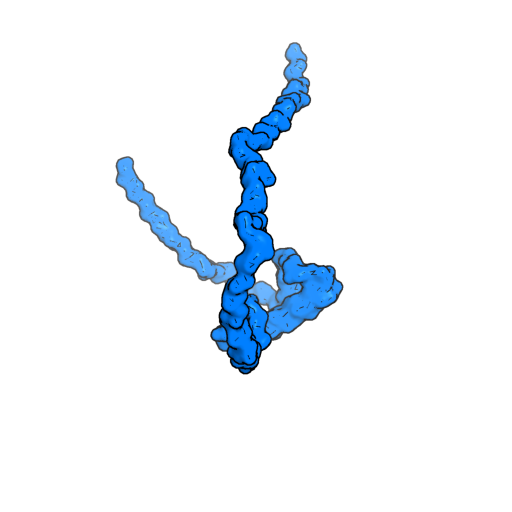Y A 1 82 ? 4.520 -2.573 -15.576 1.00 91.25 82 GLY A O 1
ATOM 714 N N . ARG A 1 83 ? 3.373 -2.411 -13.654 1.00 86.12 83 ARG A N 1
ATOM 715 C CA . ARG A 1 83 ? 4.235 -1.404 -13.026 1.00 86.12 83 ARG A CA 1
ATOM 716 C C . ARG A 1 83 ? 5.064 -2.045 -11.925 1.00 86.12 83 ARG A C 1
ATOM 718 O O . ARG A 1 83 ? 4.536 -2.673 -11.015 1.00 86.12 83 ARG A O 1
ATOM 725 N N . MET A 1 84 ? 6.377 -1.824 -11.969 1.00 85.94 84 MET A N 1
ATOM 726 C CA . MET A 1 84 ? 7.286 -2.302 -10.916 1.00 85.94 84 MET A CA 1
ATOM 727 C C . MET A 1 84 ? 7.096 -1.534 -9.598 1.00 85.94 84 MET A C 1
ATOM 729 O O . MET A 1 84 ? 7.329 -2.084 -8.521 1.00 85.94 84 MET A O 1
ATOM 733 N N . PHE A 1 85 ? 6.643 -0.279 -9.691 1.00 88.06 85 PHE A N 1
ATOM 734 C CA . PHE A 1 85 ? 6.452 0.632 -8.565 1.00 88.06 85 PHE A CA 1
ATOM 735 C C . PHE A 1 85 ? 5.031 1.198 -8.581 1.00 88.06 85 PHE A C 1
ATOM 737 O O . PHE A 1 85 ? 4.748 2.113 -9.358 1.00 88.06 85 PHE A O 1
ATOM 744 N N . PRO A 1 86 ? 4.138 0.643 -7.749 1.00 91.44 86 PRO A N 1
ATOM 745 C CA . PRO A 1 86 ? 2.807 1.190 -7.554 1.00 91.44 86 PRO A CA 1
ATOM 746 C C . PRO A 1 86 ? 2.847 2.593 -6.944 1.00 91.44 86 PRO A C 1
ATOM 748 O O . PRO A 1 86 ? 3.774 2.939 -6.207 1.00 91.44 86 PRO A O 1
ATOM 751 N N . THR A 1 87 ? 1.830 3.404 -7.221 1.00 94.31 87 THR A N 1
ATOM 752 C CA . THR A 1 87 ? 1.650 4.690 -6.528 1.00 94.31 87 THR A CA 1
ATOM 753 C C . THR A 1 87 ? 1.049 4.479 -5.135 1.00 94.31 87 THR A C 1
ATOM 755 O O . THR A 1 87 ? 0.408 3.466 -4.871 1.00 94.31 87 THR A O 1
ATOM 758 N N . TRP A 1 88 ? 1.175 5.455 -4.231 1.00 94.25 88 TRP A N 1
ATOM 759 C CA . TRP A 1 88 ? 0.552 5.358 -2.901 1.00 94.25 88 TRP A CA 1
ATOM 760 C C . TRP A 1 88 ? -0.976 5.229 -2.947 1.00 94.25 88 TRP A C 1
ATOM 762 O O . TRP A 1 88 ? -1.561 4.621 -2.057 1.00 94.25 88 TRP A O 1
ATOM 772 N N . SER A 1 89 ? -1.624 5.765 -3.987 1.00 93.62 89 SER A N 1
ATOM 773 C CA . SER A 1 89 ? -3.071 5.587 -4.176 1.00 93.62 89 SER A CA 1
ATOM 774 C C . SER A 1 89 ? -3.415 4.136 -4.511 1.00 93.62 89 SER A C 1
ATOM 776 O O . SER A 1 89 ? -4.357 3.589 -3.951 1.00 93.62 89 SER A O 1
ATOM 778 N N . GLU A 1 90 ? -2.602 3.501 -5.354 1.00 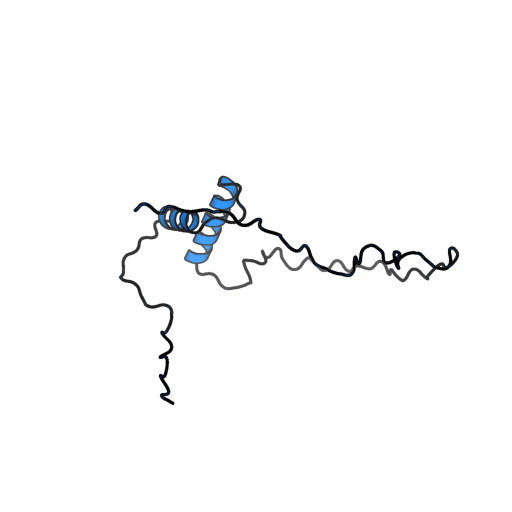93.56 90 GLU A N 1
ATOM 779 C CA . GLU A 1 90 ? -2.748 2.092 -5.735 1.00 93.56 90 GLU A CA 1
ATOM 780 C C . GLU A 1 90 ? -2.457 1.160 -4.547 1.00 93.56 90 GLU A C 1
ATOM 782 O O . GLU A 1 90 ? -3.169 0.191 -4.316 1.00 93.56 90 GLU A O 1
ATOM 787 N N . VAL A 1 91 ? -1.461 1.490 -3.720 1.00 94.56 91 VAL A N 1
ATOM 788 C CA . VAL A 1 91 ? -1.190 0.748 -2.477 1.00 94.56 91 VAL A CA 1
ATOM 789 C C . VAL A 1 91 ? -2.398 0.781 -1.536 1.00 94.56 91 VAL A C 1
ATOM 791 O O . VAL A 1 91 ? -2.765 -0.243 -0.964 1.00 94.56 91 VAL A O 1
ATOM 794 N N . LEU A 1 92 ? -3.043 1.942 -1.378 1.00 94.81 92 LEU A N 1
ATOM 795 C CA . LEU A 1 92 ? -4.246 2.064 -0.551 1.00 94.81 92 LEU A CA 1
ATOM 796 C C . LEU A 1 92 ? -5.428 1.259 -1.102 1.00 94.81 92 LEU A C 1
ATOM 798 O O . LEU A 1 92 ? -6.249 0.792 -0.317 1.00 94.81 92 LEU A O 1
ATOM 802 N N . GLU A 1 93 ? -5.523 1.103 -2.420 1.00 93.50 93 GLU A N 1
ATOM 803 C CA . GLU A 1 93 ? -6.523 0.247 -3.062 1.00 93.50 93 GLU A CA 1
ATOM 804 C C . GLU A 1 93 ? -6.285 -1.227 -2.722 1.00 93.50 93 GLU A C 1
ATOM 80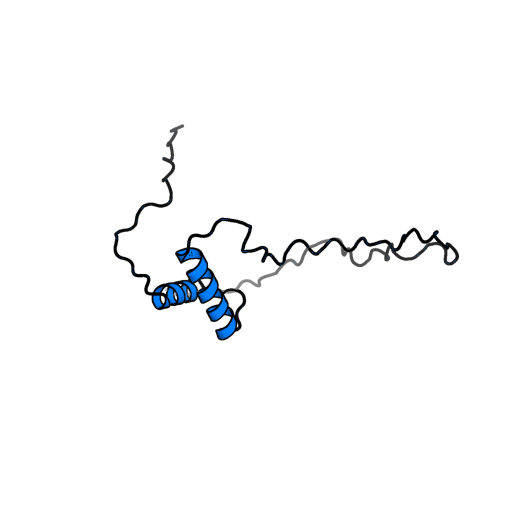6 O O . GLU A 1 93 ? -7.185 -1.871 -2.195 1.00 93.50 93 GLU A O 1
ATOM 811 N N . VAL A 1 94 ? -5.049 -1.720 -2.862 1.00 95.19 94 VAL A N 1
ATOM 812 C CA . VAL A 1 94 ? -4.685 -3.103 -2.497 1.00 95.19 94 VAL A CA 1
ATOM 813 C C . VAL A 1 94 ? -5.002 -3.408 -1.029 1.00 95.19 94 VAL A C 1
ATOM 815 O O . VAL A 1 94 ? -5.537 -4.466 -0.710 1.00 95.19 94 VAL A O 1
ATOM 818 N N . ILE A 1 95 ? -4.716 -2.469 -0.122 1.00 94.69 95 ILE A N 1
ATOM 819 C CA . ILE A 1 95 ? -5.038 -2.615 1.307 1.00 94.69 95 ILE A CA 1
ATOM 820 C C . ILE A 1 95 ? -6.555 -2.742 1.523 1.00 94.69 95 ILE A C 1
ATOM 822 O O . ILE A 1 95 ? -6.997 -3.542 2.348 1.00 94.69 95 ILE A O 1
ATOM 826 N N . ARG A 1 96 ? -7.362 -1.974 0.784 1.00 93.81 96 ARG A N 1
ATOM 827 C CA . ARG A 1 96 ? -8.830 -2.048 0.862 1.00 93.81 96 ARG A CA 1
ATOM 828 C C . ARG A 1 96 ? -9.368 -3.352 0.279 1.00 93.81 96 ARG A C 1
ATOM 830 O O . ARG A 1 96 ? -10.285 -3.915 0.869 1.00 93.81 96 ARG A O 1
ATOM 837 N N . ASP A 1 97 ? -8.785 -3.845 -0.811 1.00 93.44 97 ASP A N 1
ATOM 838 C CA . ASP A 1 97 ? -9.156 -5.121 -1.437 1.00 93.44 97 ASP A CA 1
ATOM 839 C C . ASP A 1 97 ? -8.870 -6.321 -0.526 1.00 93.44 97 ASP A C 1
ATOM 841 O O . ASP A 1 97 ? -9.634 -7.283 -0.504 1.00 93.44 97 ASP A O 1
ATOM 845 N N . LEU A 1 98 ? -7.813 -6.233 0.288 1.00 93.62 98 LEU A N 1
ATOM 846 C CA . LEU A 1 98 ? -7.518 -7.187 1.362 1.00 93.62 98 LEU A CA 1
ATOM 847 C C . LEU A 1 98 ? -8.513 -7.119 2.537 1.00 93.62 98 LEU A C 1
ATOM 849 O O . LEU A 1 98 ? -8.461 -7.941 3.445 1.00 93.62 98 LEU A O 1
ATOM 853 N N . GLY A 1 99 ? -9.424 -6.143 2.549 1.00 93.81 99 GLY A N 1
ATOM 854 C CA . GLY A 1 99 ? -10.436 -5.983 3.593 1.00 93.81 99 GLY A CA 1
ATOM 855 C C . GLY A 1 99 ? -9.979 -5.171 4.807 1.00 93.81 99 GLY A C 1
ATOM 856 O O . GLY A 1 99 ? -10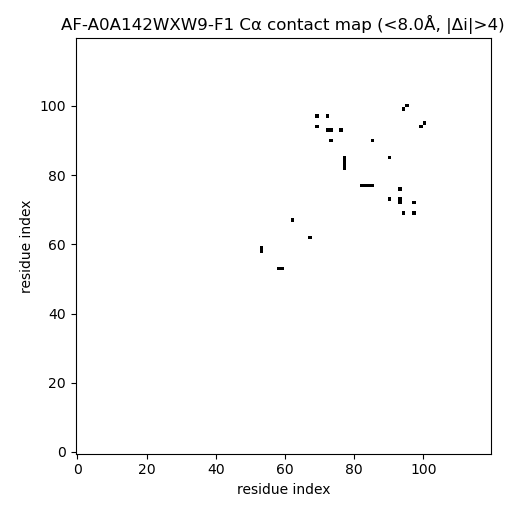.736 -5.040 5.775 1.00 93.81 99 GLY A O 1
ATOM 857 N N . TYR A 1 100 ? -8.787 -4.566 4.771 1.00 92.94 100 TYR A N 1
ATOM 858 C CA . TYR A 1 100 ? -8.356 -3.666 5.837 1.00 92.94 100 TYR A CA 1
ATOM 859 C C . TYR A 1 100 ? -9.174 -2.372 5.806 1.00 92.94 100 TYR A C 1
ATOM 861 O O . TYR A 1 100 ? -9.306 -1.692 4.785 1.00 92.94 100 TYR A O 1
ATOM 869 N N . ARG A 1 101 ? -9.696 -1.990 6.973 1.00 91.25 101 ARG A N 1
ATOM 870 C CA . ARG A 1 101 ? -10.459 -0.753 7.169 1.00 91.25 101 ARG A CA 1
ATOM 871 C C . ARG A 1 101 ? -9.924 0.025 8.362 1.00 91.25 101 ARG A C 1
ATOM 873 O O . ARG A 1 101 ? -9.486 -0.552 9.354 1.00 91.25 101 ARG A O 1
ATOM 880 N N . LYS A 1 102 ? -10.005 1.352 8.294 1.00 89.50 102 LYS A N 1
ATOM 881 C CA . LYS A 1 102 ? -9.637 2.226 9.412 1.00 89.50 102 LYS A CA 1
ATOM 882 C C . LYS A 1 102 ? -10.735 2.166 10.483 1.00 89.50 102 LYS A C 1
ATOM 884 O O . LYS A 1 102 ? -11.831 2.662 10.248 1.00 89.50 102 LYS A O 1
ATOM 889 N N . VAL A 1 103 ? -10.448 1.548 11.632 1.00 92.44 103 VAL A N 1
ATOM 890 C CA . VAL A 1 103 ? -11.408 1.399 12.754 1.00 92.44 103 VAL A CA 1
ATOM 891 C C . VAL A 1 103 ? -11.131 2.374 13.902 1.00 92.44 103 VAL A C 1
ATOM 893 O O . VAL A 1 103 ? -12.030 2.681 14.675 1.00 92.44 103 VAL A O 1
ATOM 896 N N . ALA A 1 104 ? -9.906 2.887 14.006 1.00 89.56 104 ALA A N 1
ATOM 897 C CA . ALA A 1 104 ? -9.483 3.758 15.095 1.00 89.56 104 ALA A CA 1
ATOM 898 C C . ALA A 1 104 ? -9.036 5.137 14.595 1.00 89.56 104 ALA A C 1
ATOM 900 O O . ALA A 1 104 ? -8.651 5.319 13.431 1.00 89.56 104 ALA A O 1
ATOM 901 N N . GLU A 1 105 ? -9.060 6.102 15.513 1.00 86.75 105 GLU A N 1
ATOM 902 C CA . GLU A 1 105 ? -8.398 7.388 15.327 1.00 86.75 105 GLU A CA 1
ATOM 903 C C . GLU A 1 105 ? -6.889 7.214 15.142 1.00 86.75 105 GLU A C 1
ATOM 905 O O . GLU A 1 105 ? -6.305 6.183 15.484 1.00 86.75 105 GLU A O 1
ATOM 910 N N . ARG A 1 106 ? -6.245 8.231 14.561 1.00 82.69 106 ARG A N 1
ATOM 911 C CA . ARG A 1 106 ? -4.801 8.195 14.303 1.00 82.69 106 ARG A CA 1
ATOM 912 C C . ARG A 1 106 ? -4.024 7.975 15.609 1.00 82.69 106 ARG A C 1
ATOM 914 O O . ARG A 1 106 ? -3.932 8.865 16.446 1.00 82.69 106 ARG A O 1
ATOM 921 N N . SER A 1 107 ? -3.412 6.807 15.753 1.00 81.19 107 SER A N 1
ATOM 922 C CA . SER A 1 107 ? -2.321 6.617 16.706 1.00 81.19 107 SER A CA 1
ATOM 923 C C . SER A 1 107 ? -1.122 7.431 16.204 1.00 81.19 107 SER A C 1
ATOM 925 O O . SER A 1 107 ? -0.800 7.402 15.014 1.00 81.19 107 SER A O 1
ATOM 927 N N . GLN A 1 108 ? -0.507 8.240 17.070 1.00 80.31 108 GLN A N 1
ATOM 928 C CA . GLN A 1 108 ? 0.741 8.915 16.718 1.00 80.31 108 GLN A CA 1
ATOM 929 C C . GLN A 1 108 ? 1.835 7.855 16.564 1.00 80.31 108 GLN A C 1
ATOM 931 O O . GLN A 1 108 ? 2.118 7.118 17.499 1.00 80.31 108 GLN A O 1
ATOM 936 N N . THR A 1 109 ? 2.417 7.763 15.369 1.00 72.31 109 THR A N 1
ATOM 937 C CA . THR A 1 109 ? 3.508 6.819 15.057 1.00 72.31 109 THR A CA 1
ATOM 938 C C . THR A 1 109 ? 4.886 7.485 15.117 1.00 72.31 109 THR A C 1
ATOM 940 O O . THR A 1 109 ? 5.901 6.801 15.144 1.00 72.31 109 THR A O 1
ATOM 943 N N . TYR A 1 110 ? 4.929 8.819 15.146 1.00 70.25 110 TYR A N 1
ATOM 944 C CA . TYR A 1 110 ? 6.154 9.598 15.289 1.00 70.25 110 TYR A CA 1
ATOM 945 C C . TYR A 1 110 ? 6.091 10.318 16.630 1.00 70.25 110 TYR A C 1
ATOM 947 O O . TYR A 1 110 ? 5.192 11.139 16.825 1.00 70.25 110 TYR A O 1
ATOM 955 N N . ASP A 1 111 ? 7.025 10.020 17.532 1.00 66.81 111 ASP A N 1
ATOM 956 C CA . ASP A 1 111 ? 7.239 10.852 18.710 1.00 66.81 111 ASP A CA 1
ATOM 957 C C . ASP A 1 111 ? 7.608 12.251 18.217 1.00 66.81 111 ASP A C 1
ATOM 959 O O . ASP A 1 111 ? 8.620 12.449 17.537 1.00 66.81 111 ASP A O 1
ATOM 963 N N . ALA A 1 112 ? 6.754 13.231 18.503 1.00 61.44 112 ALA A N 1
ATOM 964 C CA . ALA A 1 112 ? 7.112 14.621 18.307 1.00 61.44 112 ALA A CA 1
ATOM 965 C C . ALA A 1 112 ? 8.271 14.915 19.262 1.00 61.44 112 ALA A C 1
ATOM 967 O O . ALA A 1 112 ? 8.057 15.089 20.460 1.00 61.44 112 ALA A O 1
ATOM 968 N N . VAL A 1 113 ? 9.503 14.923 18.746 1.00 64.81 113 VAL A N 1
ATOM 969 C CA . VAL A 1 113 ? 10.662 15.378 19.516 1.00 64.81 113 VAL A CA 1
ATOM 970 C C . VAL A 1 113 ? 10.339 16.809 19.952 1.00 64.81 113 VAL A C 1
ATOM 972 O O . VAL A 1 113 ? 10.106 17.652 19.077 1.00 64.81 113 VAL A O 1
ATOM 975 N N . PRO A 1 114 ? 10.239 17.102 21.260 1.00 61.12 114 PRO A N 1
ATOM 976 C CA . PRO A 1 114 ? 9.949 18.452 21.703 1.00 61.12 114 PRO A CA 1
ATOM 977 C C . PRO A 1 114 ? 11.091 19.344 21.224 1.00 61.12 114 PRO A C 1
ATOM 979 O O . PRO A 1 114 ? 12.245 19.143 21.598 1.00 61.12 114 PRO A O 1
ATOM 982 N N . VAL A 1 115 ? 10.776 20.307 20.357 1.00 63.50 115 VAL A N 1
ATOM 983 C CA . VAL A 1 115 ? 11.719 21.356 19.975 1.00 63.50 115 VAL A CA 1
ATOM 984 C C . VAL A 1 115 ? 11.926 22.198 21.225 1.00 63.50 115 VAL A C 1
ATOM 986 O O . VAL A 1 115 ? 11.080 23.019 21.578 1.00 63.50 115 VAL A O 1
ATOM 989 N N . THR A 1 116 ? 13.015 21.945 21.944 1.00 58.03 116 THR A N 1
ATOM 990 C CA . THR A 1 116 ? 13.474 22.824 23.013 1.00 58.03 116 THR A CA 1
ATOM 991 C C . THR A 1 116 ? 13.834 24.151 22.362 1.00 58.03 116 THR A C 1
ATOM 993 O O . THR A 1 116 ? 14.861 24.271 21.697 1.00 58.03 116 THR A O 1
ATOM 996 N N . ALA A 1 117 ? 12.939 25.128 22.487 1.00 59.56 117 ALA A N 1
ATOM 997 C CA . ALA A 1 117 ? 13.242 26.515 22.194 1.00 59.56 117 ALA A CA 1
ATOM 998 C C . ALA A 1 117 ? 14.240 26.999 23.254 1.00 59.56 117 ALA A C 1
ATOM 1000 O O . ALA A 1 117 ? 13.842 27.484 24.311 1.00 59.56 117 ALA A O 1
ATOM 1001 N N . GLU A 1 118 ? 15.532 26.801 22.999 1.00 49.19 118 GLU A N 1
ATOM 1002 C CA . GLU A 1 118 ? 16.559 27.578 23.681 1.00 49.19 118 GLU A CA 1
ATOM 1003 C C . GLU A 1 118 ? 16.498 28.991 23.101 1.00 49.19 118 GLU A C 1
ATOM 1005 O O . GLU A 1 118 ? 16.733 29.212 21.912 1.00 49.19 118 GLU A O 1
ATOM 1010 N N . ALA A 1 119 ? 16.036 29.915 23.940 1.00 52.28 119 ALA A N 1
ATOM 1011 C CA . ALA A 1 119 ? 16.089 31.342 23.698 1.00 52.28 119 ALA A CA 1
ATOM 1012 C C . ALA A 1 119 ? 17.540 31.806 23.888 1.00 52.28 119 ALA A C 1
ATOM 1014 O O . ALA A 1 119 ? 18.118 31.556 24.947 1.00 52.28 119 ALA A O 1
ATOM 1015 N N . ASP A 1 120 ? 18.089 32.444 22.854 1.00 47.25 120 ASP A N 1
ATOM 1016 C CA . ASP A 1 120 ? 19.305 33.266 22.914 1.00 47.25 120 ASP A CA 1
ATOM 1017 C C . ASP A 1 120 ? 18.927 34.694 23.343 1.00 47.25 120 ASP A C 1
ATOM 1019 O O . ASP A 1 120 ? 17.926 35.222 22.791 1.00 47.25 120 ASP A O 1
#

Sequence (120 aa):
MHKVKEADPELVVSRRDRNDRRIRLDRRRPKDPEYKAPERRNDDRRTVERRRQIDPTTCERDYQPDEVEFMKAMDDYKRRSGRMFPTWSEVLEVIRDLGYRKVAERSQTYDAVPVTAEAD

Nearest PDB structures (foldseek):
  6t9k-assembly1_E  TM=5.222E-01  e=1.366E+00  Saccharomyces cerevisiae S288C
  7unk-assembly1_E  TM=6.129E-01  e=4.771E+00  Xenopus laevis
  7lv8-assembly1_B  TM=5.494E-01  e=8.629E+00  Marseillevirus marseillevirus

Mean predicted aligned error: 20.49 Å

Secondary structure (DSSP, 8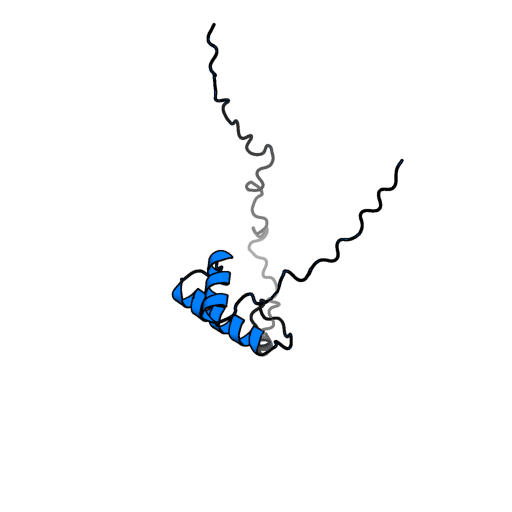-state):
-----------------S--GGGS--TTS-S-TT---------------------TTS-S----HHHHHHHHHHHHHHHHH--SS--HHHHHHHHHHTT----S-----S----------

pLDDT: mean 70.33, std 17.59, range [43.12, 95.19]

Solvent-accessible surface area (backbone atoms only — not comparable to full-atom values): 8733 Å² total; per-residue (Å²): 143,85,89,85,82,92,82,80,81,83,82,79,75,79,78,71,80,86,80,74,73,82,78,54,78,68,83,80,62,72,94,54,97,79,75,77,74,82,82,81,73,74,89,69,78,70,80,67,73,70,78,68,98,59,56,89,88,57,63,98,60,93,67,52,71,69,55,51,50,50,52,51,55,51,50,54,46,30,68,72,70,73,37,96,72,76,51,74,70,54,52,54,47,55,43,44,74,74,66,57,71,90,88,70,78,89,74,83,86,67,86,77,76,78,80,76,80,78,82,131

Foldseek 3Di:
DDDDDDDDDPPPPPDDDDDDVVPPDDPPPPPDPPDDDPPPPPPPPPPPPPPDPADPVRDPDPDDPVRVQLVVLVVVLCVVVVHPDDDPVVSVVSCVVVVDDDPDDDDDPDDPPPPPPPDD

Radius of gyration: 29.65 Å; Cα contacts (8 Å, |Δi|>4): 17; chains: 1; bounding box: 65×76×53 Å